Protein AF-A0A2H9RR98-F1 (afdb_monomer_lite)

Foldseek 3Di:
DQLLVVLVVCPPVDPDSLVSSLVVVLVVVVVVVQVVQVVVVHGDDPVSVVVSVVVCVVCSVVSSVVSPDPPPPPPPPPPDDD

Radius of gyration: 17.8 Å; chains: 1; bounding box: 55×36×35 Å

Structure (mmCIF, N/CA/C/O backbone):
data_AF-A0A2H9RR98-F1
#
_entry.id   AF-A0A2H9RR98-F1
#
loop_
_atom_site.group_PDB
_atom_site.id
_atom_site.type_symbol
_atom_site.label_atom_id
_atom_site.label_alt_id
_atom_site.label_comp_id
_atom_site.label_asym_id
_atom_site.label_entity_id
_atom_site.label_seq_id
_atom_site.pdbx_PDB_ins_code
_atom_site.Cartn_x
_atom_site.Cartn_y
_atom_site.Cartn_z
_atom_site.occupancy
_atom_site.B_iso_or_equiv
_atom_site.auth_seq_id
_atom_site.auth_comp_id
_atom_site.auth_asym_id
_atom_site.auth_atom_id
_atom_site.pdbx_PDB_model_num
ATOM 1 N N . GLU A 1 1 ? 7.170 -15.748 -6.252 1.00 72.38 1 GLU A N 1
ATOM 2 C CA . GLU A 1 1 ? 7.495 -14.532 -7.024 1.00 72.38 1 GLU A CA 1
ATOM 3 C C . GLU A 1 1 ? 7.689 -13.366 -6.070 1.00 72.38 1 GLU A C 1
ATOM 5 O O . GLU A 1 1 ? 7.005 -13.304 -5.052 1.00 72.38 1 GLU A O 1
ATOM 10 N N . SER A 1 2 ? 8.632 -12.475 -6.359 1.00 89.62 2 SER A N 1
ATOM 11 C CA . SER A 1 2 ? 8.740 -11.182 -5.681 1.00 89.62 2 SER A CA 1
ATOM 12 C C . SER A 1 2 ? 7.682 -10.210 -6.215 1.00 89.62 2 SER A C 1
ATOM 14 O O . SER A 1 2 ? 7.220 -10.349 -7.345 1.00 89.62 2 SER A O 1
ATOM 16 N N . TYR A 1 3 ? 7.330 -9.175 -5.448 1.00 94.38 3 TYR A N 1
ATOM 17 C CA . TYR A 1 3 ? 6.401 -8.134 -5.916 1.00 94.38 3 TYR A CA 1
ATOM 18 C C . TYR A 1 3 ? 6.866 -7.431 -7.200 1.00 94.38 3 TYR A C 1
ATOM 20 O O . TYR A 1 3 ? 6.038 -6.984 -7.988 1.00 94.38 3 TYR A O 1
ATOM 28 N N . LYS A 1 4 ? 8.184 -7.367 -7.430 1.00 92.44 4 LYS A N 1
ATOM 29 C CA . LYS A 1 4 ? 8.758 -6.861 -8.678 1.00 92.44 4 LYS A CA 1
ATOM 30 C C . LYS A 1 4 ? 8.461 -7.796 -9.853 1.00 92.44 4 LYS A C 1
ATOM 32 O O . LYS A 1 4 ? 7.997 -7.318 -10.875 1.00 92.44 4 LYS A O 1
ATOM 37 N N . GLN A 1 5 ? 8.657 -9.105 -9.683 1.00 93.25 5 GLN A N 1
ATOM 38 C CA . GLN A 1 5 ? 8.332 -10.102 -10.715 1.00 93.25 5 GLN A CA 1
ATOM 39 C C . GLN A 1 5 ? 6.840 -10.096 -11.057 1.00 93.25 5 GLN A C 1
ATOM 41 O O . GLN A 1 5 ? 6.469 -10.154 -12.222 1.00 93.25 5 GLN A O 1
ATOM 46 N N . ILE A 1 6 ? 5.979 -9.942 -10.047 1.00 94.81 6 ILE A N 1
ATOM 47 C CA . ILE A 1 6 ? 4.538 -9.795 -10.275 1.00 94.81 6 ILE A CA 1
ATOM 48 C C . ILE A 1 6 ? 4.261 -8.533 -11.105 1.00 94.81 6 ILE A C 1
ATOM 50 O O . ILE A 1 6 ? 3.493 -8.597 -12.055 1.00 94.81 6 ILE A O 1
ATOM 54 N N . ALA A 1 7 ? 4.897 -7.401 -10.785 1.00 95.94 7 ALA A N 1
ATOM 55 C CA . ALA A 1 7 ? 4.749 -6.155 -11.540 1.00 95.94 7 ALA A CA 1
ATOM 56 C C . ALA A 1 7 ? 5.266 -6.246 -12.990 1.00 95.94 7 ALA A C 1
ATOM 58 O O . ALA A 1 7 ? 4.692 -5.618 -13.875 1.00 95.94 7 ALA A O 1
ATOM 59 N N . GLU A 1 8 ? 6.319 -7.027 -13.244 1.00 95.31 8 GLU A N 1
ATOM 60 C CA . GLU A 1 8 ? 6.872 -7.258 -14.589 1.00 95.31 8 GLU A CA 1
ATOM 61 C C . GLU A 1 8 ? 5.871 -7.954 -15.524 1.00 95.31 8 GLU A C 1
ATOM 63 O O . GLU A 1 8 ? 5.864 -7.669 -16.719 1.00 95.31 8 GLU A O 1
ATOM 68 N N . ASN A 1 9 ? 4.968 -8.784 -14.988 1.00 96.62 9 ASN A N 1
ATOM 69 C CA . ASN A 1 9 ? 3.925 -9.463 -15.770 1.00 96.62 9 ASN A CA 1
ATOM 70 C C . ASN A 1 9 ? 2.870 -8.512 -16.363 1.00 96.62 9 ASN A C 1
ATOM 72 O O . ASN A 1 9 ? 2.079 -8.938 -17.199 1.00 96.62 9 ASN A O 1
ATOM 76 N N . PHE A 1 10 ? 2.836 -7.252 -15.922 1.00 95.44 10 PHE A N 1
ATOM 77 C CA . PHE A 1 10 ? 1.912 -6.228 -16.417 1.00 95.44 10 PHE A CA 1
ATOM 78 C C . PHE A 1 10 ? 2.572 -5.271 -17.417 1.00 95.44 10 PHE A C 1
ATOM 80 O O . PHE A 1 10 ? 2.045 -4.195 -17.682 1.00 95.44 10 PHE A O 1
ATOM 87 N N . VAL A 1 11 ? 3.761 -5.598 -17.926 1.00 94.06 11 VAL A N 1
ATOM 88 C CA . VAL A 1 11 ? 4.364 -4.877 -19.052 1.00 94.06 11 VAL A CA 1
ATOM 89 C C . VAL A 1 11 ? 3.763 -5.434 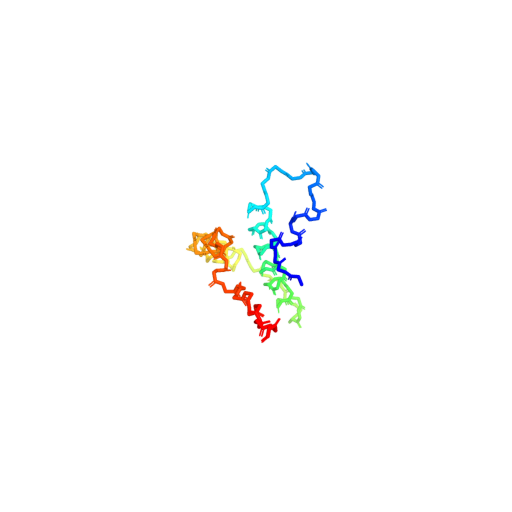-20.351 1.00 94.06 11 VAL A C 1
ATOM 91 O O . VAL A 1 11 ? 3.800 -6.652 -20.542 1.00 94.06 11 VAL A O 1
ATOM 94 N N . PRO A 1 12 ? 3.292 -4.582 -21.284 1.00 93.94 12 PRO A N 1
ATOM 95 C CA . PRO A 1 12 ? 3.526 -3.135 -21.383 1.00 93.94 12 PRO A CA 1
ATOM 96 C C . PRO A 1 12 ? 2.438 -2.231 -20.781 1.00 93.94 12 PRO A C 1
ATOM 98 O O . PRO A 1 12 ? 2.511 -1.017 -20.954 1.00 93.94 12 PRO A O 1
ATOM 101 N N . GLU A 1 13 ? 1.427 -2.772 -20.108 1.00 97.19 13 GLU A N 1
ATOM 102 C CA . GLU A 1 13 ? 0.301 -2.000 -19.566 1.00 97.19 13 GLU A CA 1
ATOM 103 C C . GLU A 1 13 ? 0.716 -1.001 -18.472 1.00 97.19 13 GLU A C 1
ATOM 105 O O . GLU A 1 13 ? 0.017 -0.009 -18.253 1.00 97.19 13 GLU A O 1
ATOM 110 N N . VAL A 1 14 ? 1.841 -1.239 -17.792 1.00 95.12 14 VAL A N 1
ATOM 111 C CA . VAL A 1 14 ? 2.380 -0.352 -16.752 1.00 95.12 14 VAL A CA 1
ATOM 112 C C . VAL A 1 14 ? 3.622 0.409 -17.208 1.00 95.12 14 VAL A C 1
ATOM 114 O O . VAL A 1 14 ? 4.552 -0.151 -17.783 1.00 95.12 14 VAL A O 1
ATOM 117 N N . GLU A 1 15 ? 3.678 1.700 -16.874 1.00 95.12 15 GLU A N 1
ATOM 118 C CA . GLU A 1 15 ? 4.801 2.581 -17.236 1.00 95.12 15 GLU A CA 1
ATOM 119 C C . GLU A 1 15 ? 6.043 2.374 -16.352 1.00 95.12 15 GLU A C 1
ATOM 121 O O . GLU A 1 15 ? 7.171 2.632 -16.770 1.00 95.12 15 GLU A O 1
ATOM 126 N N . SER A 1 16 ? 5.847 1.921 -15.110 1.00 96.19 16 SER A N 1
ATOM 127 C CA . SER A 1 16 ? 6.905 1.789 -14.106 1.00 96.19 16 SER A CA 1
ATOM 128 C C . SER A 1 16 ? 6.694 0.530 -13.273 1.00 96.19 16 SER A C 1
ATOM 130 O O . SER A 1 16 ? 5.790 0.453 -12.436 1.00 96.19 16 SER A O 1
ATOM 132 N N . VAL A 1 17 ? 7.562 -0.464 -13.476 1.00 95.38 17 VAL A N 1
ATOM 133 C CA . VAL A 1 17 ? 7.596 -1.694 -12.667 1.00 95.38 17 VAL A CA 1
ATOM 134 C C . VAL A 1 17 ? 7.795 -1.381 -11.173 1.00 95.38 17 VAL A C 1
ATOM 136 O O . VAL A 1 17 ? 7.051 -1.936 -10.364 1.00 95.38 17 VAL A O 1
ATOM 139 N N . PRO A 1 18 ? 8.717 -0.484 -10.753 1.00 95.06 18 PRO A N 1
ATOM 140 C CA . PRO A 1 18 ? 8.871 -0.150 -9.337 1.00 95.06 18 PRO A CA 1
ATOM 141 C C . PRO A 1 18 ? 7.628 0.484 -8.703 1.00 95.06 18 PRO A C 1
ATOM 143 O O . PRO A 1 18 ? 7.282 0.139 -7.573 1.00 95.06 18 PRO A O 1
ATOM 146 N N . ASP A 1 19 ? 6.941 1.387 -9.410 1.00 95.88 19 ASP A N 1
ATOM 147 C CA . ASP A 1 19 ? 5.720 2.015 -8.886 1.00 95.88 19 ASP A CA 1
ATOM 148 C C . ASP A 1 19 ? 4.549 1.030 -8.858 1.00 95.88 19 ASP A C 1
ATOM 150 O O . ASP A 1 19 ? 3.767 1.026 -7.907 1.00 95.88 19 ASP A O 1
ATOM 154 N N . THR A 1 20 ? 4.477 0.132 -9.839 1.00 97.19 20 THR A N 1
ATOM 155 C CA . THR A 1 20 ? 3.499 -0.961 -9.861 1.00 97.19 20 THR A CA 1
ATOM 156 C C . THR A 1 20 ? 3.729 -1.920 -8.697 1.00 97.19 20 THR A C 1
ATOM 158 O O . THR A 1 20 ? 2.798 -2.215 -7.953 1.00 97.19 20 THR A O 1
ATOM 161 N N . ALA A 1 21 ? 4.972 -2.344 -8.458 1.00 96.81 21 ALA A N 1
ATOM 162 C CA . ALA A 1 21 ? 5.330 -3.179 -7.312 1.00 96.81 21 ALA A CA 1
ATOM 163 C C . ALA A 1 21 ? 5.003 -2.488 -5.979 1.00 96.81 21 ALA A C 1
ATOM 165 O O . ALA A 1 21 ? 4.478 -3.122 -5.063 1.00 96.81 21 ALA A O 1
ATOM 166 N N . PHE A 1 22 ? 5.251 -1.178 -5.875 1.00 96.75 22 PHE A N 1
ATOM 167 C CA . PHE A 1 22 ? 4.853 -0.377 -4.716 1.00 96.75 22 PHE A CA 1
ATOM 168 C C . PHE A 1 22 ? 3.330 -0.376 -4.519 1.00 96.75 22 PHE A C 1
ATOM 170 O O . PHE A 1 22 ? 2.851 -0.555 -3.394 1.00 96.75 22 PHE A O 1
ATOM 177 N N . GLY A 1 23 ? 2.572 -0.215 -5.606 1.00 96.31 23 GLY A N 1
ATOM 178 C CA . GLY A 1 23 ? 1.113 -0.291 -5.614 1.00 96.31 23 GLY A CA 1
ATOM 179 C C . GLY A 1 23 ? 0.600 -1.657 -5.164 1.00 96.31 23 GLY A C 1
ATOM 180 O O . GLY A 1 23 ? -0.272 -1.716 -4.300 1.00 96.31 23 GLY A O 1
ATOM 181 N N . ILE A 1 24 ? 1.191 -2.747 -5.662 1.00 96.81 24 ILE A N 1
ATOM 182 C CA . ILE A 1 24 ? 0.851 -4.118 -5.255 1.00 96.81 24 ILE A CA 1
ATOM 183 C C . ILE A 1 24 ? 1.108 -4.306 -3.758 1.00 96.81 24 ILE A C 1
ATOM 185 O O . ILE A 1 24 ? 0.210 -4.741 -3.043 1.00 96.81 24 ILE A O 1
ATOM 189 N N . ILE A 1 25 ? 2.288 -3.930 -3.253 1.00 96.69 25 ILE A N 1
ATOM 190 C CA . ILE A 1 25 ? 2.617 -4.048 -1.822 1.00 96.69 25 ILE A CA 1
ATOM 191 C C . ILE A 1 25 ? 1.612 -3.271 -0.970 1.00 96.69 25 ILE A C 1
ATOM 193 O O . ILE A 1 25 ? 1.059 -3.811 -0.012 1.00 96.69 25 ILE A O 1
ATOM 197 N N . THR A 1 26 ? 1.345 -2.016 -1.332 1.00 96.69 26 THR A N 1
ATOM 198 C CA . THR A 1 26 ? 0.399 -1.164 -0.599 1.00 96.69 26 THR A CA 1
ATOM 199 C C . THR A 1 26 ? -1.012 -1.753 -0.634 1.00 96.69 26 THR A C 1
ATOM 201 O O . THR A 1 26 ? -1.687 -1.799 0.395 1.00 96.69 26 THR A O 1
ATOM 204 N N . GLY A 1 27 ? -1.437 -2.272 -1.788 1.00 96.75 27 GLY A N 1
ATOM 205 C CA . GLY A 1 27 ? -2.721 -2.943 -1.968 1.00 96.75 27 GLY A CA 1
ATOM 206 C C . GLY A 1 27 ? -2.849 -4.225 -1.144 1.00 96.75 27 GLY A C 1
ATOM 207 O O . GLY A 1 27 ? -3.890 -4.445 -0.525 1.00 96.75 27 GLY A O 1
ATOM 208 N N . CYS A 1 28 ? -1.795 -5.042 -1.060 1.00 96.62 28 CYS A N 1
ATOM 209 C CA . CYS A 1 28 ? -1.760 -6.236 -0.211 1.00 96.62 28 CYS A CA 1
ATOM 210 C C . CYS A 1 28 ? -1.889 -5.876 1.272 1.00 96.62 28 CYS A C 1
ATOM 212 O O . CYS A 1 28 ? -2.678 -6.491 1.987 1.00 96.62 28 CYS A O 1
ATOM 214 N N . VAL A 1 29 ? -1.159 -4.857 1.730 1.00 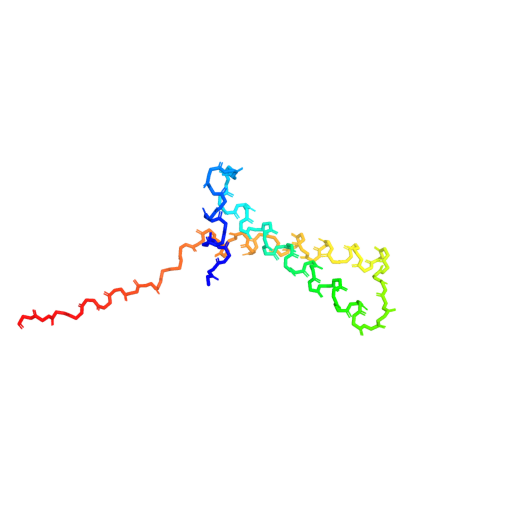96.88 29 VAL A N 1
ATOM 215 C CA . VAL A 1 29 ? -1.231 -4.389 3.122 1.00 96.88 29 VAL A CA 1
ATOM 216 C C . VAL A 1 29 ? -2.620 -3.826 3.439 1.00 96.88 29 VAL A C 1
ATOM 218 O O . VAL A 1 29 ? -3.189 -4.166 4.473 1.00 96.88 29 VAL A O 1
ATOM 221 N N . TYR A 1 30 ? -3.205 -3.034 2.535 1.00 96.94 30 TYR A N 1
ATOM 222 C CA . TYR A 1 30 ? -4.571 -2.521 2.685 1.00 96.94 30 TYR A CA 1
ATOM 223 C C . TYR A 1 30 ? -5.616 -3.640 2.719 1.00 96.94 30 TYR A C 1
ATOM 225 O O . TYR A 1 30 ? -6.504 -3.641 3.569 1.00 96.94 30 TYR A O 1
ATOM 233 N N . SER A 1 31 ? -5.481 -4.634 1.840 1.00 97.44 31 SER A N 1
ATOM 234 C CA . SER A 1 31 ? -6.372 -5.797 1.817 1.00 97.44 31 SER A CA 1
ATOM 235 C C . SER A 1 31 ? -6.272 -6.595 3.116 1.00 97.44 31 SER A C 1
ATOM 237 O O . SER A 1 31 ? -7.298 -6.955 3.682 1.00 97.44 31 SER A O 1
ATOM 239 N N . GLY A 1 32 ? -5.058 -6.808 3.635 1.00 97.69 32 GLY A N 1
ATOM 240 C CA . GLY A 1 32 ? -4.843 -7.465 4.926 1.00 97.69 32 GLY A CA 1
ATOM 241 C C . GLY A 1 32 ? -5.441 -6.683 6.097 1.00 97.69 32 GLY A C 1
ATOM 242 O O . GLY A 1 32 ? -6.068 -7.277 6.973 1.00 97.69 32 GLY A O 1
ATOM 243 N N . PHE A 1 33 ? -5.313 -5.354 6.082 1.00 97.44 33 PHE A N 1
ATOM 244 C CA . PHE A 1 33 ? -5.970 -4.470 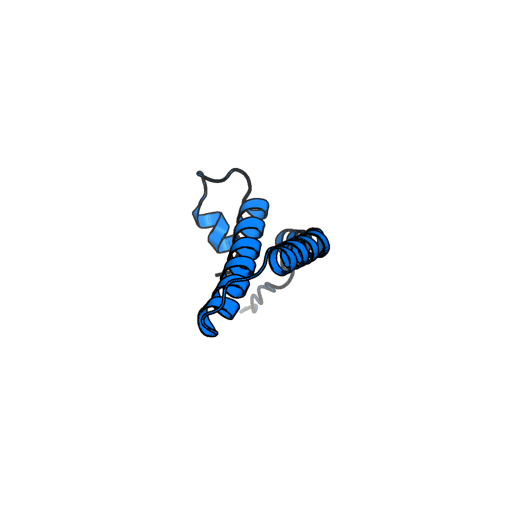7.044 1.00 97.44 33 PHE A CA 1
ATOM 245 C C . PHE A 1 33 ? -7.493 -4.656 7.012 1.00 97.44 33 PHE A C 1
ATOM 247 O O . PHE A 1 33 ? -8.080 -4.990 8.038 1.00 97.44 33 PHE A O 1
ATOM 254 N N . LEU A 1 34 ? -8.135 -4.550 5.844 1.00 96.94 34 LEU A N 1
ATOM 255 C CA . LEU A 1 34 ? -9.584 -4.755 5.730 1.00 96.94 34 LEU A CA 1
ATOM 256 C C . LEU A 1 34 ? -10.012 -6.168 6.139 1.00 96.94 34 LEU A C 1
ATOM 258 O O . LEU A 1 34 ? -11.005 -6.333 6.848 1.00 96.94 34 LEU A O 1
ATOM 262 N N . GLN A 1 35 ? -9.255 -7.183 5.727 1.00 97.75 35 GLN A N 1
ATOM 263 C CA . GLN A 1 35 ? -9.542 -8.577 6.045 1.00 97.75 35 GLN A CA 1
ATOM 264 C C . GLN A 1 35 ? -9.497 -8.831 7.559 1.00 97.75 35 GLN A C 1
ATOM 266 O O . GLN A 1 35 ? -10.327 -9.575 8.081 1.00 97.75 35 GLN A O 1
ATOM 271 N N . ALA A 1 36 ? -8.585 -8.184 8.291 1.00 97.12 36 ALA A N 1
ATOM 272 C CA . ALA A 1 36 ? -8.505 -8.303 9.747 1.00 97.12 36 ALA A CA 1
ATOM 273 C C . ALA A 1 36 ? -9.768 -7.783 10.459 1.00 97.12 36 ALA A C 1
ATOM 275 O O . ALA A 1 36 ? -10.211 -8.399 11.433 1.00 97.12 36 ALA A O 1
ATOM 276 N N . TYR A 1 37 ? -10.376 -6.701 9.958 1.00 97.75 37 TYR A N 1
ATOM 277 C CA . TYR A 1 37 ? -11.667 -6.204 10.451 1.00 97.75 37 TYR A CA 1
ATOM 278 C C . TYR A 1 37 ? -12.812 -7.138 10.051 1.00 97.75 37 TYR A C 1
ATOM 280 O O . TYR A 1 37 ? -13.631 -7.512 10.892 1.00 97.75 37 TYR A O 1
ATOM 288 N N . GLN A 1 38 ? -12.840 -7.584 8.792 1.00 96.94 38 GLN A N 1
ATOM 289 C CA . GLN A 1 38 ? -13.875 -8.495 8.294 1.00 96.94 38 GLN A CA 1
ATOM 290 C C . GLN A 1 38 ? -13.924 -9.813 9.077 1.00 96.94 38 GLN A C 1
ATOM 292 O O . GLN A 1 38 ? -15.011 -10.282 9.408 1.00 96.94 38 GLN A O 1
ATOM 297 N N . ASN A 1 39 ? -12.770 -10.377 9.444 1.00 97.31 39 ASN A N 1
ATOM 298 C CA . ASN A 1 39 ? -12.682 -11.600 10.251 1.00 97.31 39 ASN A CA 1
ATOM 299 C C . ASN A 1 39 ? -13.334 -11.456 11.638 1.00 97.31 39 ASN A C 1
ATOM 301 O O . ASN A 1 39 ? -13.755 -12.447 12.229 1.00 97.31 39 ASN A O 1
ATOM 305 N N . GLN A 1 40 ? -13.431 -10.228 12.147 1.00 96.62 40 GLN A N 1
ATOM 306 C CA 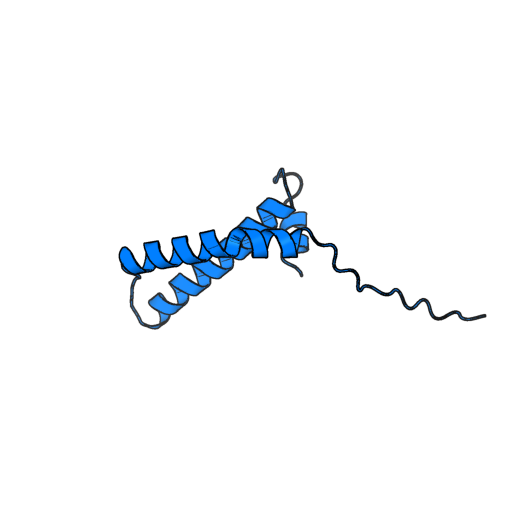. GLN A 1 40 ? -14.078 -9.891 13.417 1.00 96.62 40 GLN A CA 1
ATOM 307 C C . GLN A 1 40 ? -15.524 -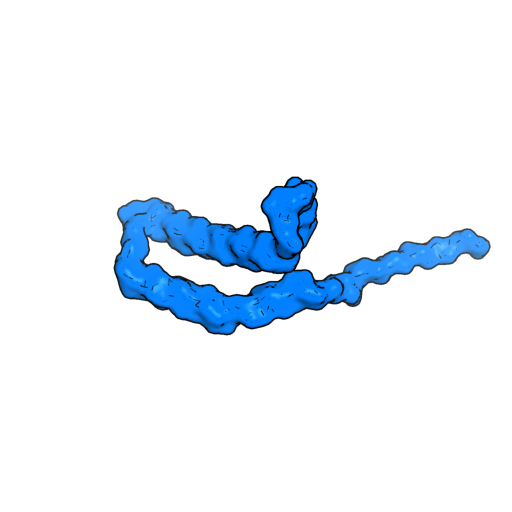9.407 13.224 1.00 96.62 40 GLN A C 1
ATOM 309 O O . GLN A 1 40 ? -16.149 -8.956 14.179 1.00 96.62 40 GLN A O 1
ATOM 314 N N . GLN A 1 41 ? -16.065 -9.501 12.002 1.00 97.44 41 GLN A N 1
ATOM 315 C CA . GLN A 1 41 ? -17.365 -8.943 11.606 1.00 97.44 41 GLN A CA 1
ATOM 316 C C . GLN A 1 41 ? -17.459 -7.428 11.852 1.00 97.44 41 GLN A C 1
ATOM 318 O O . GLN A 1 41 ? -18.524 -6.890 12.152 1.00 97.44 41 GLN A O 1
ATOM 323 N N . GLN A 1 42 ? -16.329 -6.735 11.729 1.00 97.00 42 GLN A N 1
ATOM 324 C CA . GLN A 1 42 ? -16.213 -5.295 11.908 1.00 97.00 42 GLN A CA 1
ATOM 325 C C . GLN A 1 42 ? -15.881 -4.604 10.588 1.00 97.00 42 GLN A C 1
ATOM 327 O O . GLN A 1 42 ? -15.453 -5.216 9.608 1.00 97.00 42 GLN A O 1
ATOM 332 N N . THR A 1 43 ? -16.045 -3.287 10.592 1.00 96.19 43 THR A N 1
ATOM 333 C CA . THR A 1 43 ? -15.578 -2.394 9.534 1.00 96.19 43 THR A CA 1
ATOM 334 C C . THR A 1 43 ? -14.691 -1.324 10.157 1.00 96.19 43 THR A C 1
ATOM 336 O O . THR A 1 43 ? -15.058 -0.811 11.219 1.00 96.19 43 THR A O 1
ATOM 339 N N . PRO A 1 44 ? -13.563 -0.962 9.527 1.00 97.00 44 PRO A N 1
ATOM 340 C CA . PRO A 1 44 ? -12.706 0.093 10.046 1.00 97.00 44 PRO A CA 1
ATOM 341 C C . PRO A 1 44 ? -13.456 1.422 10.096 1.00 97.00 44 PRO A C 1
ATOM 343 O O . PRO A 1 44 ? -14.247 1.751 9.205 1.00 97.00 44 PRO A O 1
ATOM 346 N N . SER A 1 45 ? -13.211 2.186 11.153 1.00 97.88 45 SER A N 1
ATOM 347 C CA . SER A 1 45 ? -13.734 3.538 11.294 1.00 97.88 45 SER A CA 1
ATOM 348 C C . SER A 1 45 ? -12.963 4.523 10.410 1.00 97.88 45 SER A C 1
ATOM 350 O O . SER A 1 45 ? -11.895 4.223 9.876 1.00 97.88 45 SER A O 1
ATOM 352 N N . LEU A 1 46 ? -13.480 5.748 10.277 1.00 97.62 46 LEU A N 1
ATOM 353 C CA . LEU A 1 46 ? -12.763 6.813 9.570 1.00 97.62 46 LEU A CA 1
ATOM 354 C C . LEU A 1 46 ? -11.400 7.121 10.214 1.00 97.62 46 LEU A C 1
ATOM 356 O O . LEU A 1 46 ? -10.470 7.495 9.503 1.00 97.62 46 LEU A O 1
ATOM 360 N N . GLU A 1 47 ? -11.286 6.986 11.535 1.00 98.12 47 GLU A N 1
ATOM 361 C CA . GLU A 1 47 ? -10.033 7.248 12.242 1.00 98.12 47 GLU A CA 1
ATOM 362 C C . GLU A 1 47 ? -9.001 6.155 11.960 1.00 98.12 47 GLU A C 1
ATOM 364 O O . GLU A 1 47 ? -7.886 6.473 11.551 1.00 98.12 47 GLU A O 1
ATOM 369 N N . ASP A 1 48 ? -9.410 4.884 12.016 1.00 97.56 48 ASP A N 1
ATOM 370 C CA . ASP A 1 48 ? -8.544 3.747 11.667 1.00 97.56 48 ASP A CA 1
ATOM 371 C C . ASP A 1 48 ? -8.005 3.879 10.235 1.00 97.56 48 ASP A C 1
ATOM 373 O O . ASP A 1 48 ? -6.830 3.643 9.956 1.00 97.56 48 ASP A O 1
ATOM 377 N N . MET A 1 49 ? -8.862 4.317 9.307 1.00 97.12 49 MET A N 1
ATOM 378 C CA . MET A 1 49 ? -8.481 4.563 7.915 1.00 97.12 49 MET A CA 1
ATOM 379 C C . MET A 1 49 ? -7.460 5.698 7.784 1.00 97.12 49 MET A C 1
ATOM 381 O O . MET A 1 49 ? -6.557 5.625 6.947 1.00 97.12 49 MET A O 1
ATOM 385 N N . LYS A 1 50 ? -7.583 6.769 8.575 1.00 97.88 50 LYS A N 1
ATOM 386 C CA . LYS A 1 50 ? -6.607 7.869 8.573 1.00 97.88 50 LYS A CA 1
ATOM 387 C C . LYS A 1 50 ? -5.269 7.417 9.137 1.00 97.88 50 LYS A C 1
ATOM 389 O O . LYS A 1 50 ? -4.244 7.708 8.522 1.00 97.88 50 LYS A O 1
ATOM 394 N N . GLU A 1 51 ? -5.280 6.690 10.249 1.00 97.75 51 GLU A N 1
ATOM 395 C CA . GLU A 1 51 ? -4.069 6.146 10.862 1.00 97.75 51 GLU A CA 1
ATOM 396 C C . GLU A 1 51 ? -3.362 5.180 9.906 1.00 97.75 51 GLU A C 1
ATOM 398 O O . GLU A 1 51 ? -2.168 5.333 9.647 1.00 97.75 51 GLU A O 1
ATOM 403 N N . PHE A 1 52 ? -4.106 4.267 9.276 1.00 96.81 52 PHE A N 1
ATOM 404 C CA . PHE A 1 52 ? -3.575 3.378 8.245 1.00 96.81 52 PHE A CA 1
ATOM 405 C C . PHE A 1 52 ? -2.868 4.160 7.128 1.00 96.81 52 PHE A C 1
ATOM 407 O O . PHE A 1 52 ? -1.714 3.881 6.796 1.00 96.81 52 PHE A O 1
ATOM 414 N N . ASN A 1 53 ? -3.532 5.173 6.564 1.00 95.44 53 ASN A N 1
ATOM 415 C CA . ASN A 1 53 ? -2.951 5.988 5.497 1.00 95.44 53 ASN A CA 1
ATOM 416 C C . ASN A 1 53 ? -1.695 6.736 5.959 1.00 95.44 53 ASN A C 1
ATOM 418 O O . ASN A 1 53 ? -0.733 6.852 5.196 1.00 95.44 53 ASN A O 1
ATOM 422 N N . GLN A 1 54 ? -1.680 7.217 7.202 1.00 97.88 54 GLN A N 1
ATOM 423 C CA . GLN A 1 54 ? -0.516 7.873 7.788 1.00 97.88 54 GLN A CA 1
ATOM 424 C C . GLN A 1 54 ? 0.662 6.897 7.921 1.00 97.88 54 GLN A C 1
ATOM 426 O O . GLN A 1 54 ? 1.766 7.219 7.482 1.00 97.88 54 GLN A O 1
ATOM 431 N N . ILE A 1 55 ? 0.420 5.677 8.408 1.00 97.25 55 ILE A N 1
ATOM 432 C CA . ILE A 1 55 ? 1.437 4.621 8.506 1.00 97.25 55 ILE A CA 1
ATOM 433 C C . ILE A 1 55 ? 2.006 4.288 7.121 1.00 97.25 55 ILE A C 1
ATOM 435 O O . ILE A 1 55 ? 3.226 4.255 6.948 1.00 97.25 55 ILE A O 1
ATOM 439 N N . ILE A 1 56 ? 1.154 4.075 6.112 1.00 96.88 56 ILE A N 1
ATOM 440 C CA . ILE A 1 56 ? 1.611 3.800 4.740 1.00 96.88 56 ILE A CA 1
ATOM 441 C C . ILE A 1 56 ? 2.463 4.954 4.211 1.00 96.88 56 ILE A C 1
ATOM 443 O O . ILE A 1 56 ? 3.541 4.716 3.665 1.00 96.88 56 ILE A O 1
ATOM 447 N N . LYS A 1 57 ? 2.027 6.201 4.407 1.00 96.62 57 LYS A N 1
ATOM 448 C CA . LYS A 1 57 ? 2.760 7.395 3.968 1.00 96.62 57 LYS A CA 1
ATOM 449 C C . LYS A 1 57 ? 4.141 7.498 4.620 1.00 96.62 57 LYS A C 1
ATOM 451 O O . LYS A 1 57 ? 5.115 7.788 3.929 1.00 96.62 57 LYS A O 1
ATOM 456 N N . GLU A 1 58 ? 4.244 7.228 5.917 1.00 97.94 58 GLU A N 1
ATOM 457 C CA . GLU A 1 58 ? 5.514 7.232 6.654 1.00 97.94 58 GLU A CA 1
ATOM 458 C C . GLU A 1 58 ? 6.456 6.108 6.210 1.00 97.94 58 GLU A C 1
ATOM 460 O O . GLU A 1 58 ? 7.674 6.290 6.154 1.00 97.94 58 GLU A O 1
ATOM 465 N N . ARG A 1 59 ? 5.909 4.939 5.860 1.00 96.62 59 ARG A N 1
ATOM 466 C CA . ARG A 1 59 ? 6.690 3.776 5.415 1.00 96.62 59 ARG A CA 1
ATOM 467 C C . ARG A 1 59 ? 7.009 3.789 3.922 1.00 96.62 59 ARG A C 1
ATOM 469 O O . ARG A 1 59 ? 7.950 3.106 3.513 1.00 96.62 59 ARG A O 1
ATOM 476 N N . ALA A 1 60 ? 6.304 4.582 3.118 1.00 95.88 60 ALA A N 1
ATOM 477 C CA . ALA A 1 60 ? 6.446 4.609 1.665 1.00 95.88 60 ALA A CA 1
ATOM 478 C C . ALA A 1 60 ? 7.897 4.776 1.165 1.00 95.88 60 ALA A C 1
ATOM 480 O O . ALA A 1 60 ? 8.284 4.029 0.261 1.00 95.88 60 ALA A O 1
ATOM 481 N N . PRO A 1 61 ? 8.747 5.653 1.746 1.00 95.62 61 PRO A N 1
ATOM 482 C CA . PRO A 1 61 ? 10.143 5.776 1.318 1.00 95.62 61 PRO A CA 1
ATOM 483 C C . PRO A 1 61 ? 10.951 4.490 1.527 1.00 95.62 61 PRO A C 1
ATOM 485 O O . PRO A 1 61 ? 11.772 4.131 0.684 1.00 95.62 61 PRO A O 1
ATOM 488 N N . LEU A 1 62 ? 10.709 3.774 2.631 1.00 95.06 62 LEU A N 1
ATOM 489 C CA . LEU A 1 62 ? 11.395 2.517 2.942 1.00 95.06 62 LEU A CA 1
ATOM 490 C C . LEU A 1 62 ? 10.946 1.393 2.006 1.00 95.06 62 LEU A C 1
ATOM 492 O O . LEU A 1 62 ? 11.791 0.645 1.518 1.00 95.06 62 LEU A O 1
ATOM 496 N N . ILE A 1 63 ? 9.644 1.318 1.714 1.00 93.94 63 ILE A N 1
ATOM 497 C CA . ILE A 1 63 ? 9.079 0.348 0.766 1.00 93.94 63 ILE A CA 1
ATOM 498 C C . ILE A 1 63 ? 9.635 0.605 -0.640 1.00 93.94 63 ILE A C 1
ATOM 500 O O . ILE A 1 63 ? 10.125 -0.311 -1.288 1.00 93.94 63 ILE A O 1
ATOM 504 N N . LYS A 1 64 ? 9.639 1.857 -1.115 1.00 92.06 64 LYS A N 1
ATOM 505 C CA . LYS A 1 64 ? 10.233 2.180 -2.423 1.00 92.06 64 LYS A CA 1
ATOM 506 C C . LYS A 1 64 ? 11.719 1.839 -2.472 1.00 92.06 64 LYS A C 1
ATOM 508 O O . LYS A 1 64 ? 12.185 1.263 -3.451 1.00 92.06 64 LYS A O 1
ATOM 513 N N . LYS A 1 65 ? 12.463 2.148 -1.410 1.00 92.75 65 LYS A N 1
ATOM 514 C CA . LYS A 1 65 ? 13.890 1.829 -1.326 1.00 92.75 65 LYS A CA 1
ATOM 515 C C . LYS A 1 65 ? 14.149 0.322 -1.432 1.00 92.75 65 LYS A C 1
ATOM 517 O O . LYS A 1 65 ? 15.078 -0.058 -2.134 1.00 92.75 65 LYS A O 1
ATOM 522 N N . SER A 1 66 ? 13.346 -0.530 -0.793 1.00 90.31 66 SER A N 1
ATOM 523 C CA . SER A 1 66 ? 13.540 -1.986 -0.867 1.00 90.31 66 SER A CA 1
ATOM 524 C C . SER A 1 66 ? 13.220 -2.583 -2.241 1.00 90.31 66 SER A C 1
ATOM 526 O O . SER A 1 66 ? 13.786 -3.612 -2.586 1.00 90.31 66 SER A O 1
ATOM 528 N N . ILE A 1 67 ? 12.360 -1.938 -3.034 1.00 91.62 67 ILE A N 1
ATOM 529 C CA . ILE A 1 67 ? 12.053 -2.347 -4.417 1.00 91.62 67 ILE A CA 1
ATOM 530 C C . ILE A 1 67 ? 13.175 -1.934 -5.381 1.00 91.62 67 ILE A C 1
ATOM 532 O O . ILE A 1 67 ? 13.490 -2.660 -6.323 1.00 91.62 67 ILE A O 1
ATOM 536 N N . LEU A 1 68 ? 13.752 -0.746 -5.168 1.00 86.31 68 LEU A N 1
ATOM 537 C CA . LEU A 1 68 ? 14.761 -0.157 -6.054 1.00 86.31 68 LEU A CA 1
ATOM 538 C C . LEU A 1 68 ? 16.168 -0.709 -5.827 1.00 86.31 68 LEU A C 1
ATOM 540 O O . LEU A 1 68 ? 16.978 -0.690 -6.752 1.00 86.31 68 LEU A O 1
ATOM 544 N N . ILE A 1 69 ? 16.482 -1.170 -4.615 1.00 76.06 69 ILE A N 1
ATOM 545 C CA . ILE A 1 69 ? 17.773 -1.799 -4.345 1.00 76.06 69 ILE A CA 1
ATOM 546 C C . ILE A 1 69 ? 17.782 -3.163 -5.045 1.00 76.06 69 ILE A C 1
ATOM 548 O O . ILE A 1 69 ? 16.974 -4.022 -4.686 1.00 76.06 69 ILE A O 1
ATOM 552 N N . PRO A 1 70 ? 18.681 -3.401 -6.019 1.00 61.62 70 PRO A N 1
ATOM 553 C CA . PRO A 1 70 ? 18.885 -4.748 -6.517 1.00 61.62 70 PRO A CA 1
ATOM 554 C C . PRO A 1 70 ? 19.334 -5.600 -5.333 1.00 61.62 70 PRO A C 1
ATOM 556 O O . PRO A 1 70 ? 20.254 -5.226 -4.605 1.00 61.62 70 PRO A O 1
ATOM 559 N N . SER A 1 71 ? 18.661 -6.723 -5.106 1.00 57.28 71 SER A N 1
ATOM 560 C CA . SER A 1 71 ? 19.118 -7.740 -4.171 1.00 57.28 71 SER A CA 1
ATOM 561 C C . SER A 1 71 ? 20.493 -8.222 -4.631 1.00 57.28 71 SER A C 1
ATOM 563 O O . SER A 1 71 ? 20.600 -9.120 -5.462 1.00 57.28 71 SER A O 1
ATOM 565 N N . SER A 1 72 ? 21.558 -7.604 -4.123 1.00 51.78 72 SER A N 1
ATOM 566 C CA . SER A 1 72 ? 22.937 -8.050 -4.305 1.00 51.78 72 SER A CA 1
ATOM 567 C C . SER A 1 72 ? 23.169 -9.334 -3.512 1.00 51.78 72 SER A C 1
ATOM 569 O O . SER A 1 72 ? 23.947 -9.338 -2.564 1.00 51.78 72 SER A O 1
ATOM 571 N N . THR A 1 73 ? 22.450 -10.411 -3.827 1.00 44.41 73 THR A N 1
ATOM 572 C CA . THR A 1 73 ? 22.779 -11.784 -3.418 1.00 44.41 73 THR A CA 1
ATOM 573 C C . THR A 1 73 ? 22.034 -12.802 -4.287 1.00 44.41 73 THR A C 1
ATOM 575 O O . THR A 1 73 ? 21.267 -13.623 -3.806 1.00 44.41 73 THR A O 1
ATOM 578 N N . GLU A 1 74 ? 22.296 -12.781 -5.589 1.00 46.34 74 GLU A N 1
ATOM 579 C CA . GLU A 1 74 ? 22.452 -14.037 -6.323 1.00 46.34 74 GLU A CA 1
ATOM 580 C C . GLU A 1 74 ? 23.946 -14.158 -6.614 1.00 46.34 74 GLU A C 1
ATOM 582 O O . GLU A 1 74 ? 24.439 -13.753 -7.667 1.00 46.34 74 GLU A O 1
ATOM 587 N N . VAL A 1 75 ? 24.704 -14.634 -5.621 1.00 42.47 75 VAL A N 1
ATOM 588 C CA . VAL A 1 75 ? 26.034 -15.174 -5.901 1.00 42.47 75 VAL A CA 1
ATOM 589 C C . VAL A 1 75 ? 25.767 -16.395 -6.770 1.00 42.47 75 VAL A C 1
ATOM 591 O O . VAL A 1 75 ? 25.304 -17.426 -6.291 1.00 42.47 75 VAL A O 1
ATOM 594 N N . SER A 1 76 ? 25.966 -16.242 -8.076 1.00 43.16 76 SER A N 1
ATOM 595 C CA . SER A 1 76 ? 26.196 -17.380 -8.950 1.00 43.16 76 SER A CA 1
ATOM 596 C C . SER A 1 76 ? 27.477 -18.048 -8.464 1.00 43.16 76 SER A C 1
ATOM 598 O O . SER A 1 76 ? 28.564 -17.688 -8.913 1.00 43.16 76 SER A O 1
ATOM 600 N N . ASP A 1 77 ? 27.353 -19.013 -7.555 1.00 39.53 77 ASP A N 1
ATOM 601 C CA . ASP A 1 77 ? 28.360 -20.053 -7.385 1.00 39.53 77 ASP A CA 1
ATOM 602 C C . ASP A 1 77 ? 28.365 -20.878 -8.676 1.00 39.53 77 ASP A C 1
ATOM 60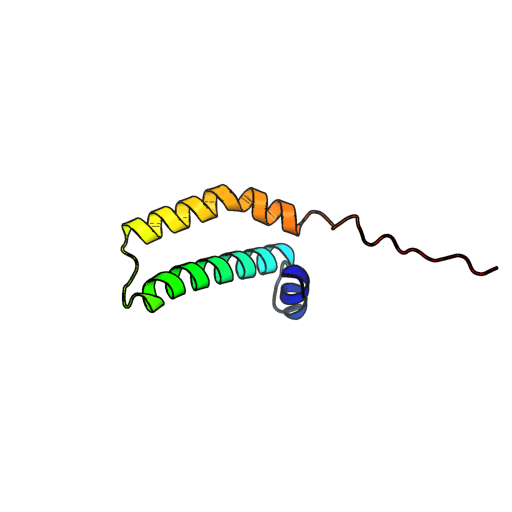4 O O . ASP A 1 77 ? 27.761 -21.945 -8.792 1.00 39.53 77 ASP A O 1
ATOM 608 N N . LYS A 1 78 ? 29.040 -20.353 -9.701 1.00 44.66 78 LYS A N 1
ATOM 609 C CA . LYS A 1 78 ? 29.634 -21.208 -10.718 1.00 44.66 78 LYS A CA 1
ATOM 610 C C . LYS A 1 78 ? 30.780 -21.919 -10.015 1.00 44.66 78 LYS A C 1
ATOM 612 O O . LYS A 1 78 ? 31.874 -21.378 -9.916 1.00 44.66 78 LYS A O 1
ATOM 617 N N . GLN A 1 79 ? 30.501 -23.103 -9.477 1.00 41.81 79 GLN A N 1
ATOM 618 C CA . GLN A 1 79 ? 31.563 -24.048 -9.173 1.00 41.81 79 GLN A CA 1
ATOM 619 C C . GLN A 1 79 ? 32.280 -24.366 -10.483 1.00 41.81 79 GLN A C 1
ATOM 621 O O . GLN A 1 79 ? 31.708 -24.973 -11.391 1.00 41.81 79 GLN A O 1
ATOM 626 N N . ASP A 1 80 ? 33.523 -23.905 -10.555 1.00 45.00 80 ASP A N 1
ATOM 627 C CA . ASP A 1 80 ? 34.533 -24.375 -11.484 1.00 45.00 80 ASP A CA 1
ATOM 628 C C . ASP A 1 80 ? 34.570 -25.911 -11.453 1.00 45.00 80 ASP A C 1
ATOM 630 O O . ASP A 1 80 ? 34.905 -26.525 -10.440 1.00 45.00 80 ASP A O 1
ATOM 634 N N . GLN A 1 81 ? 34.206 -26.535 -12.572 1.00 46.50 81 GLN A N 1
ATOM 635 C CA . GLN A 1 81 ? 34.673 -27.873 -12.914 1.00 46.50 81 GLN A CA 1
ATOM 636 C C . GLN A 1 81 ? 35.683 -27.710 -14.046 1.00 46.50 81 GLN A C 1
ATOM 638 O O . GLN A 1 81 ? 35.306 -27.479 -15.197 1.00 46.50 81 GLN A O 1
ATOM 643 N N . ALA A 1 82 ? 36.960 -27.804 -13.686 1.00 43.38 82 ALA A N 1
ATOM 644 C CA . ALA A 1 82 ? 38.074 -28.114 -14.569 1.00 43.38 82 ALA A CA 1
ATOM 645 C C . ALA A 1 82 ? 38.967 -29.134 -13.857 1.00 43.38 82 ALA A C 1
ATOM 647 O O . ALA A 1 82 ? 39.199 -28.950 -12.639 1.00 43.38 82 ALA A O 1
#

Secondary structure (DSSP, 8-state):
--HHHHHHTTTTT-S-HHHHHHHHHHHHHHHHHHHHHHTTT----HHHHHHHHHHHHHHHHHHHHHHHS-------------

pLDDT: mean 87.56, std 18.29, range [39.53, 98.12]

Sequence (82 aa):
ESYKQIAENFVPEVESVPDTAFGIITGCVYSGFLQAYQNQQQTPSLEDMKEFNQIIKERAPLIKKSILIPSSTEVSDKQDQA